Protein AF-A0AB38S7P3-F1 (afdb_monomer_lite)

Secondary structure (DSSP, 8-state):
--S--GGG-S-----SSHHHHHHHHHTTS-S-----THHHHH-TTT---S--------------SS---SSS------HHHHTT--

pLDDT: mean 85.55, std 13.19, range [46.41, 97.88]

Radius of gyration: 19.08 Å; chains: 1; bounding box: 43×28×53 Å

Foldseek 3Di:
DQQDDPVVDPDDDDDPDQVVVLVCQQVVVDPDDDHDPVSCVVCVVRDDDPDDRDDDDDDDDDDDPDDPDDVDDDDDDPVVVVVPDD

Sequence (86 aa):
MGYIDPKAWNKLNFETTKPVVEKKLLEGVYDAGVAYSRSALEHPDKLEIVREIGEVVTTWLLYGPRPRYSDTIIASPYPELHDVLP

Structure (mmCIF, N/CA/C/O backbone):
data_AF-A0AB38S7P3-F1
#
_entry.id   AF-A0AB38S7P3-F1
#
loop_
_atom_site.group_PDB
_atom_site.id
_atom_site.type_symbol
_atom_site.label_atom_id
_atom_site.label_alt_id
_atom_site.label_comp_id
_atom_site.label_asym_id
_atom_site.label_entity_id
_atom_site.label_seq_id
_atom_site.pdbx_PDB_ins_code
_atom_site.Cartn_x
_atom_site.Cartn_y
_atom_site.Cartn_z
_atom_site.occupancy
_atom_site.B_iso_or_equiv
_atom_site.auth_seq_id
_atom_site.auth_comp_id
_atom_site.auth_asym_id
_atom_site.auth_atom_id
_atom_site.pdbx_PDB_model_num
ATOM 1 N N . MET A 1 1 ? -14.051 11.281 -4.184 1.00 55.66 1 MET A N 1
ATOM 2 C CA . MET A 1 1 ? -13.756 10.148 -3.279 1.00 55.66 1 MET A CA 1
ATOM 3 C C . MET A 1 1 ? -14.399 8.909 -3.872 1.00 55.66 1 MET A C 1
ATOM 5 O O . MET A 1 1 ? -15.610 8.802 -3.791 1.00 55.66 1 MET A O 1
ATOM 9 N N . GLY A 1 2 ? -13.644 8.060 -4.573 1.00 67.75 2 GLY A N 1
ATOM 10 C CA . GLY A 1 2 ? -14.235 6.945 -5.335 1.00 67.75 2 GLY A CA 1
ATOM 11 C C . GLY A 1 2 ? -14.295 5.608 -4.593 1.00 67.75 2 GLY A C 1
ATOM 12 O O . GLY A 1 2 ? -15.063 4.739 -4.974 1.00 67.75 2 GLY A O 1
ATOM 13 N N . TYR A 1 3 ? -13.495 5.441 -3.538 1.00 74.44 3 TYR A N 1
ATOM 14 C CA . TYR A 1 3 ? -13.202 4.121 -2.964 1.00 74.44 3 TYR A CA 1
ATOM 15 C C . TYR A 1 3 ? -13.745 3.897 -1.550 1.00 74.44 3 TYR A C 1
ATOM 17 O O . TYR A 1 3 ? -13.683 2.785 -1.036 1.00 74.44 3 TYR A O 1
ATOM 25 N N . ILE A 1 4 ? -14.268 4.946 -0.917 1.00 84.31 4 ILE A N 1
ATOM 26 C CA . ILE A 1 4 ? -14.823 4.890 0.435 1.00 84.31 4 ILE A CA 1
ATOM 27 C C . ILE A 1 4 ? -16.218 5.498 0.426 1.00 84.31 4 ILE A C 1
ATOM 29 O O . ILE A 1 4 ? -16.455 6.462 -0.302 1.00 84.31 4 ILE A O 1
ATOM 33 N N . ASP A 1 5 ? -17.109 4.961 1.255 1.00 88.25 5 ASP A N 1
ATOM 34 C CA . ASP A 1 5 ? -18.331 5.657 1.647 1.00 88.25 5 ASP A CA 1
ATOM 35 C C . ASP A 1 5 ? -18.000 6.584 2.829 1.00 88.25 5 ASP A C 1
ATOM 37 O O . ASP A 1 5 ? -17.713 6.086 3.920 1.00 88.25 5 ASP A O 1
ATOM 41 N N . PRO A 1 6 ? -18.016 7.920 2.656 1.00 88.38 6 PRO A N 1
ATOM 42 C CA . PRO A 1 6 ? -17.724 8.859 3.736 1.00 88.38 6 PRO A CA 1
ATOM 43 C C . PRO A 1 6 ? -18.689 8.739 4.918 1.00 88.38 6 PRO A C 1
ATOM 45 O O . PRO A 1 6 ? -18.317 9.084 6.034 1.00 88.38 6 PRO A O 1
ATOM 48 N N . LYS A 1 7 ? -19.919 8.260 4.687 1.00 91.38 7 LYS A N 1
ATOM 49 C CA . LYS A 1 7 ? -20.949 8.145 5.730 1.00 91.38 7 LYS A CA 1
ATOM 50 C C . LYS A 1 7 ? -20.704 6.975 6.681 1.00 91.38 7 LYS A C 1
ATOM 52 O O . LYS A 1 7 ? -21.295 6.951 7.754 1.00 91.38 7 LYS A O 1
ATOM 57 N N . ALA A 1 8 ? -19.838 6.033 6.308 1.00 89.56 8 ALA A N 1
ATOM 58 C CA . ALA A 1 8 ? -19.489 4.887 7.140 1.00 89.56 8 ALA A CA 1
ATOM 59 C C . ALA A 1 8 ? -18.498 5.230 8.272 1.00 89.56 8 ALA A C 1
ATOM 61 O O . ALA A 1 8 ? -18.218 4.372 9.105 1.00 89.56 8 ALA A O 1
ATOM 62 N N . TRP A 1 9 ? -17.960 6.458 8.317 1.00 91.19 9 TRP A N 1
ATOM 63 C CA . TRP A 1 9 ? -16.865 6.826 9.219 1.00 91.19 9 TRP A CA 1
ATOM 64 C C . TRP A 1 9 ? -17.154 8.113 9.990 1.00 91.19 9 TRP A C 1
ATOM 66 O O . TRP A 1 9 ? -17.557 9.123 9.419 1.00 91.19 9 TRP A O 1
ATOM 76 N N . ASN A 1 10 ? -16.850 8.107 11.290 1.00 94.12 10 ASN A N 1
ATOM 77 C CA . ASN A 1 10 ? -17.026 9.276 12.161 1.00 94.12 10 ASN A CA 1
ATOM 78 C C . ASN A 1 10 ? -16.015 10.397 11.871 1.00 94.12 10 ASN A C 1
ATOM 80 O O . ASN A 1 10 ? -16.285 11.569 12.132 1.00 94.12 10 ASN A O 1
ATOM 84 N N . LYS A 1 11 ? -14.829 10.041 11.365 1.00 94.75 11 LYS A N 1
ATOM 85 C CA . LYS A 1 11 ? -13.739 10.974 11.072 1.00 94.75 11 LYS A CA 1
ATOM 86 C C . LYS A 1 11 ? -12.962 10.505 9.852 1.00 94.75 11 LYS A C 1
ATOM 88 O O . LYS A 1 11 ? -12.581 9.343 9.763 1.00 94.75 11 LYS A O 1
ATOM 93 N N . LEU A 1 12 ? -12.676 11.438 8.950 1.00 94.31 12 LEU A N 1
ATOM 94 C CA . LEU A 1 12 ? -11.821 11.209 7.792 1.00 94.31 12 LEU A CA 1
ATOM 95 C C . LEU A 1 12 ? -10.502 11.952 7.985 1.00 94.31 12 LEU A C 1
ATOM 97 O O . LEU A 1 12 ? -10.489 13.167 8.181 1.00 94.31 12 LEU A O 1
ATOM 101 N N . ASN A 1 13 ? -9.397 11.213 7.924 1.00 93.94 13 ASN A N 1
ATOM 102 C CA . ASN A 1 13 ? -8.050 11.771 7.878 1.00 93.94 13 ASN A CA 1
ATOM 103 C C . ASN A 1 13 ? -7.522 11.607 6.451 1.00 93.94 13 ASN A C 1
ATOM 105 O O . ASN A 1 13 ? -7.583 10.512 5.893 1.00 93.94 13 ASN A O 1
ATOM 109 N N . PHE A 1 14 ? -7.019 12.687 5.859 1.00 93.38 14 PHE A N 1
ATOM 110 C CA . PHE A 1 14 ? -6.420 12.645 4.530 1.00 93.38 14 PHE A CA 1
ATOM 111 C C . PHE A 1 14 ? -4.910 12.582 4.650 1.00 93.38 14 PHE A C 1
ATOM 113 O O . PHE A 1 14 ? -4.305 13.402 5.335 1.00 93.38 14 PHE A O 1
ATOM 120 N N . GLU A 1 15 ? -4.322 11.632 3.938 1.00 95.06 15 GLU A N 1
ATOM 121 C CA . GLU A 1 15 ? -2.882 11.455 3.855 1.00 95.06 15 GLU A CA 1
ATOM 122 C C . GLU A 1 15 ? -2.422 11.565 2.411 1.00 95.06 15 GLU A C 1
ATOM 124 O O . GLU A 1 15 ? -3.152 11.232 1.474 1.00 95.06 15 GLU A O 1
ATOM 129 N N . THR A 1 16 ? -1.184 12.013 2.237 1.00 92.19 16 THR A N 1
ATOM 130 C CA . THR A 1 16 ? -0.611 12.262 0.912 1.00 92.19 16 THR A CA 1
ATOM 131 C C . THR A 1 16 ? -0.432 10.973 0.111 1.00 92.19 16 THR A C 1
ATOM 133 O O . THR A 1 16 ? -0.575 10.983 -1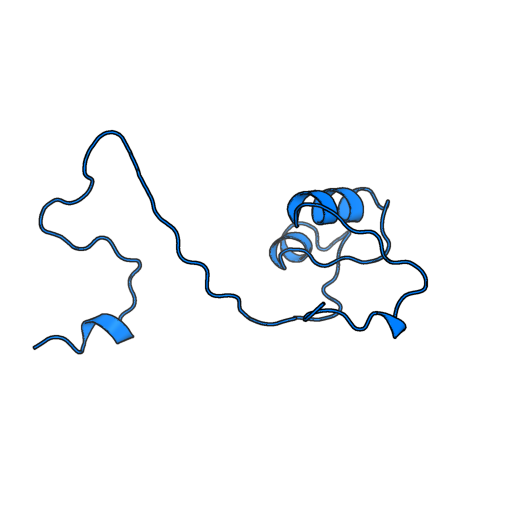.110 1.00 92.19 16 THR A O 1
ATOM 136 N N . THR A 1 17 ? -0.095 9.856 0.767 1.00 93.25 17 THR A N 1
ATOM 137 C CA . THR A 1 17 ? 0.229 8.594 0.086 1.00 93.25 17 THR A CA 1
ATOM 138 C C . THR A 1 17 ? -0.216 7.367 0.888 1.00 93.25 17 THR A C 1
ATOM 140 O O . THR A 1 17 ? -0.280 7.392 2.118 1.00 93.25 17 THR A O 1
ATOM 143 N N . LYS A 1 18 ? -0.475 6.252 0.187 1.00 92.31 18 LYS A N 1
ATOM 144 C CA . LYS A 1 18 ? -0.830 4.961 0.809 1.00 92.31 18 LYS A CA 1
ATOM 145 C C . LYS A 1 18 ? 0.224 4.451 1.813 1.00 92.31 18 LYS A C 1
ATOM 147 O O . LYS A 1 18 ? -0.194 3.983 2.866 1.00 92.31 18 LYS A O 1
ATOM 152 N N . PRO A 1 19 ? 1.549 4.578 1.577 1.00 95.12 19 PRO A N 1
ATOM 153 C CA . PRO A 1 19 ? 2.555 4.183 2.569 1.00 95.12 19 PRO A CA 1
ATOM 154 C C . PRO A 1 19 ? 2.462 4.922 3.912 1.00 95.12 19 PRO A C 1
ATOM 156 O O . PRO A 1 19 ? 2.781 4.346 4.949 1.00 95.12 19 PRO A O 1
ATOM 159 N N . VAL A 1 20 ? 2.010 6.183 3.927 1.00 97.00 20 VAL A N 1
ATOM 160 C CA . VAL A 1 20 ? 1.796 6.910 5.193 1.00 97.00 20 VAL A CA 1
ATOM 161 C C . VAL A 1 20 ? 0.604 6.329 5.954 1.00 97.00 20 VAL A C 1
ATOM 163 O O . VAL A 1 20 ? 0.690 6.145 7.167 1.00 97.00 20 VAL A O 1
ATOM 166 N N . VAL A 1 21 ? -0.481 5.998 5.246 1.00 96.56 21 VAL A N 1
ATOM 167 C CA . VAL A 1 21 ? -1.648 5.317 5.830 1.00 96.56 21 VAL A CA 1
ATOM 168 C C . VAL A 1 21 ? -1.242 3.955 6.393 1.00 96.56 21 VAL A C 1
ATOM 170 O O . VAL A 1 21 ? -1.531 3.672 7.549 1.00 96.56 21 VAL A O 1
ATOM 173 N N . GLU A 1 22 ? -0.518 3.151 5.612 1.00 96.94 22 GLU A N 1
ATOM 174 C CA . GLU A 1 22 ? 0.003 1.836 6.009 1.00 96.94 22 GLU A CA 1
ATOM 175 C C . GLU A 1 22 ? 0.819 1.903 7.305 1.00 96.94 22 GLU A C 1
ATOM 177 O O . GLU A 1 22 ? 0.516 1.192 8.262 1.00 96.94 22 GLU A O 1
ATOM 182 N N . LYS A 1 23 ? 1.800 2.810 7.377 1.00 97.38 23 LYS A N 1
ATOM 183 C CA . LYS A 1 23 ? 2.610 3.000 8.586 1.00 97.38 23 LYS A CA 1
ATOM 184 C C . LYS A 1 23 ? 1.740 3.292 9.814 1.00 97.38 23 LYS A C 1
ATOM 186 O O . LYS A 1 23 ? 1.929 2.680 10.859 1.00 97.38 23 LYS A O 1
ATOM 191 N N . LYS A 1 24 ? 0.774 4.204 9.684 1.00 97.69 24 LYS A N 1
ATOM 192 C CA . LYS A 1 24 ? -0.099 4.614 10.793 1.00 97.69 24 LYS A CA 1
ATOM 193 C C . LYS A 1 24 ? -1.094 3.529 11.213 1.00 97.69 24 LYS A C 1
ATOM 195 O O . LYS A 1 24 ? -1.448 3.481 12.387 1.00 97.69 24 LYS A O 1
ATOM 200 N N . LEU A 1 25 ? -1.511 2.649 10.299 1.00 97.75 25 LEU A N 1
ATOM 201 C CA . LEU A 1 25 ? -2.285 1.449 10.640 1.00 97.75 25 LEU A CA 1
ATOM 202 C C . LEU A 1 25 ? -1.441 0.475 11.470 1.00 97.75 25 LEU A C 1
ATOM 204 O O . LEU A 1 25 ? -1.870 0.039 12.532 1.00 97.75 25 LEU A O 1
ATOM 208 N N . LEU A 1 26 ? -0.208 0.195 11.036 1.00 97.75 26 LEU A N 1
ATOM 209 C CA . LEU A 1 26 ? 0.707 -0.711 11.746 1.00 97.75 26 LEU A CA 1
ATOM 210 C C . LEU A 1 26 ? 1.127 -0.193 13.130 1.00 97.75 26 LEU A C 1
ATOM 212 O O . LEU A 1 26 ? 1.426 -0.989 14.021 1.00 97.75 26 LEU A O 1
ATOM 216 N N . GLU A 1 27 ? 1.157 1.128 13.309 1.00 97.44 27 GLU A N 1
ATOM 217 C CA . GLU A 1 27 ? 1.415 1.798 14.590 1.00 97.44 27 GLU A CA 1
ATOM 218 C C . GLU A 1 27 ? 0.160 1.909 15.480 1.00 97.44 27 GLU A C 1
ATOM 220 O O . GLU A 1 27 ? 0.262 2.380 16.612 1.00 97.44 27 GLU A O 1
ATOM 225 N N . GLY A 1 28 ? -1.018 1.497 14.994 1.00 97.06 28 GLY A N 1
ATOM 226 C CA . GLY A 1 28 ? -2.284 1.596 15.730 1.00 97.06 28 GLY A CA 1
ATOM 227 C C . GLY A 1 28 ? -2.808 3.028 15.888 1.00 97.06 28 GLY A C 1
ATOM 228 O O . GLY A 1 28 ? -3.630 3.298 16.757 1.00 97.06 28 GLY A O 1
ATOM 229 N N . VAL A 1 29 ? -2.326 3.968 15.070 1.00 97.69 29 VAL A N 1
ATOM 230 C CA . VAL A 1 29 ? -2.771 5.373 15.076 1.00 97.69 29 VAL A CA 1
ATOM 231 C C . VAL A 1 29 ? -4.132 5.525 14.391 1.00 97.69 29 VAL A C 1
ATOM 233 O O . VAL A 1 29 ? -4.887 6.442 14.720 1.00 97.69 29 VAL A O 1
ATOM 236 N N . TYR A 1 30 ? -4.442 4.648 13.432 1.00 96.94 30 TYR A N 1
ATOM 237 C CA . TYR A 1 30 ? -5.721 4.605 12.726 1.00 96.94 30 TYR A CA 1
ATOM 238 C C . TYR A 1 30 ? -6.404 3.255 12.891 1.00 96.94 30 TYR A C 1
ATOM 240 O O . TYR A 1 30 ? -5.754 2.221 12.792 1.00 96.94 30 TYR A O 1
ATOM 248 N N . ASP A 1 31 ? -7.727 3.293 13.045 1.00 95.75 31 ASP A N 1
ATOM 249 C CA . ASP A 1 31 ? -8.557 2.090 13.149 1.00 95.75 31 ASP A CA 1
ATOM 250 C C . ASP A 1 31 ? -8.770 1.417 11.782 1.00 95.75 31 ASP A C 1
ATOM 252 O O . ASP A 1 31 ? -8.919 0.204 11.688 1.00 95.75 31 ASP A O 1
ATOM 256 N N . ALA A 1 32 ? -8.803 2.211 10.705 1.00 95.00 32 ALA A N 1
ATOM 257 C CA . ALA A 1 32 ? -9.007 1.743 9.338 1.00 95.00 32 ALA A CA 1
ATOM 258 C C . ALA A 1 32 ? -8.377 2.700 8.318 1.00 95.00 32 ALA A C 1
ATOM 260 O O . ALA A 1 32 ? -8.220 3.899 8.564 1.00 95.00 32 ALA A O 1
ATOM 261 N N . GLY A 1 33 ? -8.027 2.178 7.141 1.00 94.69 33 GLY A N 1
ATOM 262 C CA . GLY A 1 33 ? -7.420 2.974 6.082 1.00 94.69 33 GLY A CA 1
ATOM 263 C C . GLY A 1 33 ? -7.347 2.245 4.745 1.00 94.69 33 GLY A C 1
ATOM 264 O O . GLY A 1 33 ? -7.437 1.024 4.672 1.00 94.69 33 GLY A O 1
ATOM 265 N N . VAL A 1 34 ? -7.178 3.014 3.668 1.00 93.31 34 VAL A N 1
ATOM 266 C CA . VAL A 1 34 ? -6.978 2.473 2.318 1.00 93.31 34 VAL A CA 1
ATOM 267 C C . VAL A 1 34 ? -5.480 2.309 2.067 1.00 93.31 34 VAL A C 1
ATOM 269 O O . VAL A 1 34 ? -4.767 3.292 1.860 1.00 93.31 34 VAL A O 1
ATOM 272 N N . ALA A 1 35 ? -5.013 1.064 2.057 1.00 93.12 35 ALA A N 1
ATOM 273 C CA . ALA A 1 35 ? -3.615 0.697 1.836 1.00 93.12 35 ALA A CA 1
ATOM 274 C C . ALA A 1 35 ? -3.484 -0.368 0.731 1.00 93.12 35 ALA A C 1
ATOM 276 O O . ALA A 1 35 ? -4.464 -0.737 0.082 1.00 93.12 35 ALA A O 1
ATOM 277 N N . TYR A 1 36 ? -2.259 -0.822 0.463 1.00 92.88 36 TYR A N 1
ATOM 278 C CA . TYR A 1 36 ? -2.028 -1.967 -0.418 1.00 92.88 36 TYR A CA 1
ATOM 279 C C . TYR A 1 36 ? -2.355 -3.267 0.319 1.00 92.88 36 TYR A C 1
ATOM 281 O O . TYR A 1 36 ? -1.892 -3.454 1.442 1.00 92.88 36 TYR A O 1
ATOM 289 N N . SER A 1 37 ? -3.063 -4.194 -0.337 1.00 92.81 37 SER A N 1
ATOM 290 C CA . SER A 1 37 ? -3.436 -5.497 0.241 1.00 92.81 37 SER A CA 1
ATOM 291 C C . SER A 1 37 ? -2.232 -6.285 0.769 1.00 92.81 37 SER A C 1
ATOM 293 O O . SER A 1 37 ? -2.360 -7.007 1.753 1.00 92.81 37 SER A O 1
ATOM 295 N N . ARG A 1 38 ? -1.040 -6.081 0.179 1.00 94.12 38 ARG A N 1
ATOM 296 C CA . ARG A 1 38 ? 0.219 -6.686 0.646 1.00 94.12 38 ARG A CA 1
ATOM 297 C C . ARG A 1 38 ? 0.493 -6.443 2.132 1.00 94.12 38 ARG A C 1
ATOM 299 O O . ARG A 1 38 ? 1.059 -7.311 2.771 1.00 94.12 38 ARG A O 1
ATOM 306 N N . SER A 1 39 ? 0.066 -5.306 2.686 1.00 95.31 39 SER A N 1
ATOM 307 C CA . SER A 1 39 ? 0.356 -4.953 4.078 1.00 95.31 39 SER A CA 1
ATOM 308 C C . SER A 1 39 ? -0.294 -5.926 5.065 1.00 95.31 39 SER A C 1
ATOM 310 O O . SER A 1 39 ? 0.346 -6.372 6.009 1.00 95.31 39 SER A O 1
ATOM 312 N N . ALA A 1 40 ? -1.540 -6.334 4.801 1.00 96.12 40 ALA A N 1
ATOM 313 C CA . ALA A 1 40 ? -2.226 -7.341 5.609 1.00 96.12 40 ALA A CA 1
ATOM 314 C C . ALA A 1 40 ? -1.657 -8.752 5.401 1.00 96.12 40 ALA A C 1
ATOM 316 O O . ALA A 1 40 ? -1.637 -9.549 6.330 1.00 96.12 40 ALA A O 1
ATOM 317 N N . LEU A 1 41 ? -1.148 -9.055 4.202 1.00 95.44 41 LEU A N 1
ATOM 318 C CA . LEU A 1 41 ? -0.476 -10.330 3.927 1.00 95.44 41 LEU A CA 1
ATOM 319 C C . LEU A 1 41 ? 0.893 -10.427 4.625 1.00 95.44 41 LEU A C 1
ATOM 321 O O . LEU A 1 41 ? 1.269 -11.501 5.083 1.00 95.44 41 LEU A O 1
ATOM 325 N N . GLU A 1 42 ? 1.630 -9.316 4.708 1.00 97.56 42 GLU A N 1
ATOM 326 C CA . GLU A 1 42 ? 2.932 -9.216 5.385 1.00 97.56 42 GLU A CA 1
ATOM 327 C C . GLU A 1 42 ? 2.785 -9.121 6.920 1.00 97.56 42 GLU A C 1
ATOM 329 O O . GLU A 1 42 ? 3.688 -9.538 7.649 1.00 97.56 42 GLU A O 1
ATOM 334 N N . HIS A 1 43 ? 1.649 -8.614 7.419 1.00 97.44 43 HIS A N 1
ATOM 335 C CA . HIS A 1 43 ? 1.368 -8.403 8.848 1.00 97.44 43 HIS A CA 1
ATOM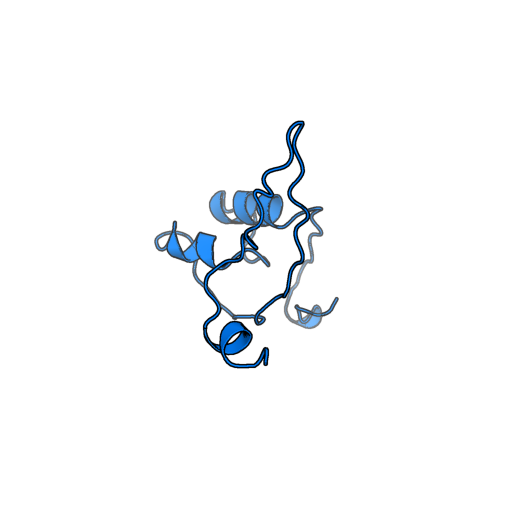 336 C C . HIS A 1 43 ? -0.014 -8.941 9.282 1.00 97.44 43 HIS A C 1
ATOM 338 O O . HIS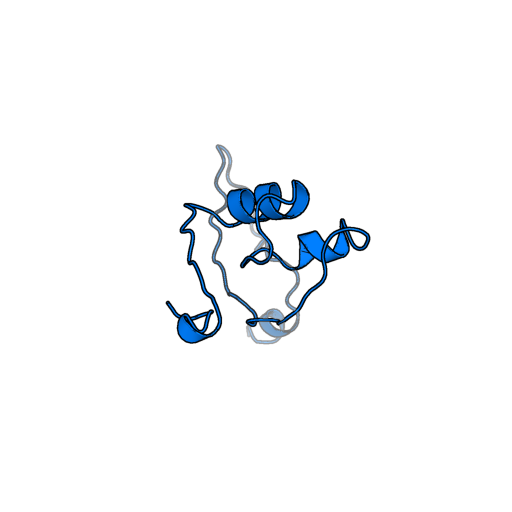 A 1 43 ? -0.846 -8.173 9.785 1.00 97.44 43 HIS A O 1
ATOM 344 N N . PRO A 1 44 ? -0.280 -10.251 9.118 1.00 97.19 44 PRO A N 1
ATOM 345 C CA . PRO A 1 44 ? -1.599 -10.837 9.376 1.00 97.19 44 PRO A CA 1
ATOM 346 C C . PRO A 1 44 ? -1.985 -10.851 10.862 1.00 97.19 44 PRO A C 1
ATOM 348 O O . PRO A 1 44 ? -3.149 -11.042 11.196 1.00 97.19 44 PRO A O 1
ATOM 351 N N . ASP A 1 45 ? -1.022 -10.653 11.766 1.00 97.44 45 ASP A N 1
ATOM 352 C CA . ASP A 1 45 ? -1.245 -10.518 13.208 1.00 97.44 45 ASP A CA 1
ATOM 353 C C . ASP A 1 45 ? -1.760 -9.127 13.613 1.00 97.44 45 ASP A C 1
ATOM 355 O O . ASP A 1 45 ? -2.221 -8.950 14.741 1.00 97.44 45 ASP A O 1
ATOM 359 N N . LYS A 1 46 ? -1.679 -8.138 12.713 1.00 97.25 46 LYS A N 1
ATOM 360 C CA . LYS A 1 46 ? -2.017 -6.735 13.002 1.00 97.25 46 LYS A CA 1
ATOM 361 C C . LYS A 1 46 ? -3.118 -6.175 12.125 1.00 97.25 46 LYS A C 1
ATOM 363 O O . LYS A 1 46 ? -3.850 -5.296 12.569 1.00 97.25 46 LYS A O 1
ATOM 368 N N . LEU A 1 47 ? -3.182 -6.620 10.875 1.00 97.88 47 LEU A N 1
ATOM 369 C CA . LEU A 1 47 ? -4.053 -6.044 9.865 1.00 97.88 47 LEU A CA 1
ATOM 370 C C . LEU A 1 47 ? -4.912 -7.125 9.222 1.00 97.88 47 LEU A C 1
ATOM 372 O O . LEU A 1 47 ? -4.438 -8.209 8.895 1.00 97.88 47 LEU A O 1
ATOM 376 N N . GLU A 1 48 ? -6.162 -6.770 8.951 1.00 96.94 48 GLU A N 1
ATOM 377 C CA . GLU A 1 48 ? -7.088 -7.574 8.162 1.00 96.94 48 GLU A CA 1
ATOM 378 C C . GLU A 1 48 ? -7.637 -6.769 6.979 1.00 96.94 48 GLU A C 1
ATOM 380 O O . GLU A 1 48 ? -7.703 -5.535 7.004 1.00 96.94 48 GLU A O 1
ATOM 385 N N . ILE A 1 49 ? -8.043 -7.469 5.920 1.00 95.56 49 ILE A N 1
ATOM 386 C CA . ILE A 1 49 ? -8.694 -6.846 4.765 1.00 95.56 49 ILE A CA 1
ATOM 387 C C . ILE A 1 49 ? -10.204 -6.872 4.995 1.00 95.56 49 ILE A C 1
ATOM 389 O O . ILE A 1 49 ? -10.847 -7.902 4.822 1.00 95.56 49 ILE A O 1
ATOM 393 N N . VAL A 1 50 ? -10.779 -5.716 5.330 1.00 93.62 50 VAL A N 1
ATOM 394 C CA . VAL A 1 50 ? -12.239 -5.565 5.489 1.00 93.62 50 VAL A CA 1
ATOM 395 C C . VAL A 1 50 ? -12.955 -5.557 4.137 1.00 93.62 50 VAL A C 1
ATOM 397 O O . VAL A 1 50 ? -14.067 -6.063 3.998 1.00 93.62 50 VAL A O 1
ATOM 400 N N . ARG A 1 51 ? -12.336 -4.942 3.126 1.00 91.38 51 ARG A N 1
ATOM 401 C CA . ARG A 1 51 ? -12.911 -4.819 1.787 1.00 91.38 51 ARG A CA 1
ATOM 402 C C . ARG A 1 51 ? -11.828 -4.667 0.736 1.00 91.38 51 ARG A C 1
ATOM 404 O O . ARG A 1 51 ? -10.974 -3.789 0.838 1.00 91.38 51 ARG A O 1
ATOM 411 N N . GLU A 1 52 ? -11.957 -5.445 -0.328 1.00 91.00 52 GLU A N 1
ATOM 412 C CA . GLU A 1 52 ? -11.198 -5.238 -1.551 1.00 91.00 52 GLU A CA 1
ATOM 413 C C . GLU A 1 52 ? -11.906 -4.220 -2.456 1.00 91.00 52 GLU A C 1
ATOM 415 O O . GLU A 1 52 ? -13.124 -4.252 -2.647 1.00 91.00 52 GLU A O 1
ATOM 420 N N . ILE A 1 53 ? -11.139 -3.258 -2.963 1.00 86.12 53 ILE A N 1
ATOM 421 C CA . ILE A 1 53 ? -11.653 -2.130 -3.752 1.00 86.12 53 ILE A CA 1
ATOM 422 C C . ILE A 1 53 ? -11.547 -2.413 -5.264 1.00 86.12 53 ILE A C 1
ATOM 424 O O . ILE A 1 53 ? -12.283 -1.814 -6.046 1.00 86.12 53 ILE A O 1
ATOM 428 N N . GLY A 1 54 ? -10.692 -3.362 -5.658 1.00 82.00 54 GLY A N 1
ATOM 429 C CA . GLY A 1 54 ? -10.466 -3.792 -7.038 1.00 82.00 54 GLY A CA 1
ATOM 430 C C . GLY A 1 54 ? -9.064 -3.465 -7.556 1.00 82.00 54 GLY A C 1
ATOM 431 O O . GLY A 1 54 ? -8.258 -2.812 -6.885 1.00 82.00 54 GLY A O 1
ATOM 432 N N . GLU A 1 55 ? -8.782 -3.930 -8.771 1.00 80.38 55 GLU A N 1
ATOM 433 C CA . GLU A 1 55 ? -7.494 -3.749 -9.436 1.00 80.38 55 GLU A CA 1
ATOM 434 C C . GLU A 1 55 ? -7.326 -2.329 -9.988 1.00 80.38 55 GLU A C 1
ATOM 436 O O . GLU A 1 55 ? -8.253 -1.722 -10.527 1.00 80.38 55 GLU A O 1
ATOM 441 N N . VAL A 1 56 ? -6.108 -1.795 -9.871 1.00 79.06 56 VAL A N 1
ATOM 442 C CA . VAL A 1 56 ? -5.735 -0.500 -10.446 1.00 79.06 56 VAL A CA 1
ATOM 443 C C . VAL A 1 56 ? -4.610 -0.720 -11.444 1.00 79.06 56 VAL A C 1
ATOM 445 O O . VAL A 1 56 ? -3.509 -1.123 -11.070 1.00 79.06 56 VAL A O 1
ATOM 448 N N . VAL A 1 57 ? -4.862 -0.39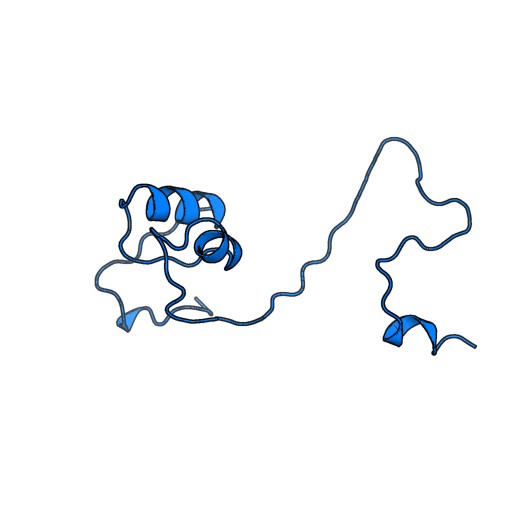3 -12.710 1.00 82.25 57 VAL A N 1
ATOM 449 C CA . VAL A 1 57 ? -3.831 -0.419 -13.751 1.00 82.25 57 VAL A CA 1
ATOM 450 C C . VAL A 1 57 ? -2.938 0.809 -13.592 1.00 82.25 57 VAL A C 1
ATOM 452 O O . VAL A 1 57 ? -3.413 1.943 -13.620 1.00 82.25 57 VAL A O 1
ATOM 455 N N . THR A 1 58 ? -1.636 0.585 -13.407 1.00 83.88 58 THR A N 1
ATOM 456 C CA . THR A 1 58 ? -0.631 1.654 -13.318 1.00 83.88 58 THR A CA 1
ATOM 457 C C . THR A 1 58 ? 0.423 1.467 -14.399 1.00 83.88 58 THR A C 1
ATOM 459 O O . THR A 1 58 ? 1.038 0.406 -14.492 1.00 83.88 58 THR A O 1
ATOM 462 N N . THR A 1 59 ? 0.666 2.513 -15.186 1.00 86.38 59 THR A N 1
ATOM 463 C CA . THR A 1 59 ? 1.748 2.542 -16.176 1.00 86.38 59 THR A CA 1
ATOM 464 C C . THR A 1 59 ? 3.030 3.045 -15.526 1.00 86.38 59 THR A C 1
ATOM 466 O O . THR A 1 59 ? 3.032 4.093 -14.881 1.00 86.38 59 THR A O 1
ATOM 469 N N . TRP A 1 60 ? 4.133 2.329 -15.739 1.00 83.62 60 TRP A N 1
ATOM 470 C CA . TRP A 1 60 ? 5.455 2.709 -15.247 1.00 83.62 60 TRP A CA 1
ATOM 471 C C . TRP A 1 60 ? 6.381 3.044 -16.413 1.00 83.62 60 TRP A C 1
ATOM 473 O O . TRP A 1 60 ? 6.440 2.311 -17.397 1.00 83.62 60 TRP A O 1
ATOM 483 N N . LEU A 1 61 ? 7.140 4.131 -16.280 1.00 83.00 61 LEU A N 1
ATOM 484 C CA . LEU A 1 61 ? 8.264 4.438 -17.159 1.00 83.00 61 LEU A CA 1
ATOM 485 C C . LEU A 1 61 ? 9.553 4.142 -16.402 1.00 83.00 61 LEU A C 1
ATOM 487 O O . LEU A 1 61 ? 9.882 4.825 -15.432 1.00 83.00 6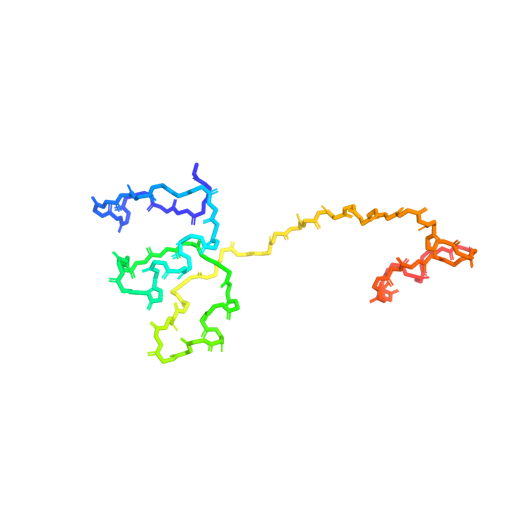1 LEU A O 1
ATOM 491 N N . LEU A 1 62 ? 10.281 3.121 -16.843 1.00 81.19 62 LEU A N 1
ATOM 492 C CA . LEU A 1 62 ? 11.601 2.820 -16.309 1.00 81.19 62 LEU A CA 1
ATOM 493 C C . LEU A 1 62 ? 12.655 3.527 -17.161 1.00 81.19 62 LEU A C 1
ATOM 495 O O . LEU A 1 62 ? 12.760 3.274 -18.359 1.00 81.19 62 LEU A O 1
ATOM 499 N N . TYR A 1 63 ? 13.442 4.400 -16.541 1.00 84.31 63 TYR A N 1
ATOM 500 C CA . TYR A 1 63 ? 14.506 5.141 -17.211 1.00 84.31 63 TYR A CA 1
ATOM 501 C C . TYR A 1 63 ? 15.847 4.916 -16.512 1.00 84.31 63 TYR A C 1
ATOM 503 O O . TYR A 1 63 ? 15.920 4.629 -15.318 1.00 84.31 63 TYR A O 1
ATOM 511 N N . GLY A 1 64 ? 16.926 5.040 -17.276 1.00 88.12 64 GLY A N 1
ATOM 512 C CA . GLY A 1 64 ? 18.292 4.892 -16.793 1.00 88.12 64 GLY A CA 1
ATOM 513 C C . GLY A 1 64 ? 19.283 5.455 -17.810 1.00 88.12 64 GLY A C 1
ATOM 514 O O . GLY A 1 64 ? 18.900 5.751 -18.942 1.00 88.12 64 GLY A O 1
ATOM 515 N N . PRO A 1 65 ? 20.565 5.603 -17.442 1.00 91.69 65 PRO A N 1
ATOM 516 C CA . PRO A 1 65 ? 21.562 6.257 -18.293 1.00 91.69 65 PRO A CA 1
ATOM 517 C C . PRO A 1 65 ? 21.946 5.442 -19.536 1.00 91.69 65 PRO A C 1
ATOM 519 O O . PRO A 1 65 ? 22.664 5.938 -20.398 1.00 91.69 65 PRO A O 1
ATOM 522 N N . ARG A 1 66 ? 21.521 4.177 -19.620 1.00 88.69 66 ARG A N 1
ATOM 523 C CA . ARG A 1 66 ? 21.798 3.283 -20.745 1.00 88.69 66 ARG A CA 1
ATOM 524 C C . ARG A 1 66 ? 20.491 2.677 -21.250 1.00 88.69 66 ARG A C 1
ATOM 526 O O . ARG A 1 66 ? 19.717 2.194 -20.418 1.00 88.69 66 ARG A O 1
ATOM 533 N N . PRO A 1 67 ? 20.261 2.641 -22.574 1.00 83.38 67 PRO A N 1
ATOM 534 C CA . PRO A 1 67 ? 19.164 1.873 -23.143 1.00 83.38 67 PRO A CA 1
ATOM 535 C C . PRO A 1 67 ? 19.266 0.408 -22.716 1.00 83.38 67 PRO A C 1
ATOM 537 O O . PRO A 1 67 ? 20.340 -0.191 -22.759 1.00 83.38 67 PRO A O 1
ATOM 540 N N . ARG A 1 68 ? 18.141 -0.166 -22.285 1.00 77.50 68 ARG A N 1
ATOM 541 C CA . ARG A 1 68 ? 18.018 -1.611 -22.033 1.00 77.50 68 ARG A CA 1
ATOM 542 C C . ARG A 1 68 ? 17.534 -2.381 -23.259 1.00 77.50 68 ARG A C 1
ATOM 544 O O . ARG A 1 68 ? 17.579 -3.601 -23.243 1.00 77.50 68 ARG A O 1
ATOM 551 N N . TYR A 1 69 ? 17.080 -1.676 -24.294 1.00 80.88 69 TYR A N 1
ATOM 552 C CA . TYR A 1 69 ? 16.671 -2.282 -25.552 1.00 80.88 69 TYR A CA 1
ATOM 553 C C . TYR A 1 69 ? 17.892 -2.838 -26.292 1.00 80.88 69 TYR A C 1
ATOM 555 O O . TYR A 1 69 ? 18.839 -2.104 -26.569 1.00 80.88 69 TYR A O 1
ATOM 563 N N . SER A 1 70 ? 17.847 -4.130 -26.597 1.00 81.25 70 SER A N 1
ATOM 564 C CA . SER A 1 70 ? 18.828 -4.846 -27.417 1.00 81.25 70 SER A CA 1
ATOM 565 C C . SER A 1 70 ? 18.079 -5.699 -28.444 1.00 81.25 70 SER A C 1
ATOM 567 O O . SER A 1 70 ? 18.101 -6.927 -28.374 1.00 81.25 70 SER A O 1
ATOM 569 N N . ASP A 1 71 ? 17.292 -5.038 -29.296 1.00 80.31 71 ASP A N 1
ATOM 570 C CA . ASP A 1 71 ? 16.465 -5.653 -30.349 1.00 80.31 71 ASP A CA 1
ATOM 571 C C . ASP A 1 71 ? 15.398 -6.645 -29.854 1.00 80.31 71 ASP A C 1
ATOM 573 O O . ASP A 1 71 ? 14.800 -7.386 -30.626 1.00 80.31 71 ASP A O 1
ATOM 577 N N . THR A 1 72 ? 15.116 -6.640 -28.549 1.00 70.50 72 THR A N 1
ATOM 578 C CA . THR A 1 72 ? 14.106 -7.491 -27.910 1.00 70.50 72 THR A CA 1
ATOM 579 C C . THR A 1 72 ? 13.184 -6.631 -27.053 1.00 70.50 72 THR A C 1
ATOM 581 O O . THR A 1 72 ? 13.648 -5.797 -26.270 1.00 70.50 72 THR A O 1
ATOM 584 N N . ILE A 1 73 ? 11.871 -6.832 -27.187 1.00 71.81 73 ILE A N 1
ATOM 585 C CA . ILE A 1 73 ? 10.881 -6.231 -26.289 1.00 71.81 73 ILE A CA 1
ATOM 586 C C . ILE A 1 73 ? 11.057 -6.858 -24.904 1.00 71.81 73 ILE A C 1
ATOM 588 O O . ILE A 1 73 ? 10.914 -8.066 -24.739 1.00 71.81 73 ILE A O 1
ATOM 592 N N . ILE A 1 74 ? 11.355 -6.032 -23.900 1.00 73.00 74 ILE A N 1
ATOM 593 C CA . ILE A 1 74 ? 11.368 -6.455 -22.498 1.00 73.00 74 ILE A CA 1
ATOM 594 C C . ILE A 1 74 ? 9.987 -6.146 -21.927 1.00 73.00 74 ILE A C 1
ATOM 596 O O . ILE A 1 74 ? 9.711 -5.018 -21.520 1.00 73.00 74 ILE A O 1
ATOM 600 N N . ALA A 1 75 ? 9.121 -7.149 -21.924 1.00 72.56 75 ALA A N 1
ATOM 601 C CA . ALA A 1 75 ? 7.832 -7.119 -21.249 1.00 72.56 75 ALA A CA 1
ATOM 602 C C . ALA A 1 75 ? 7.801 -8.219 -20.181 1.00 72.56 75 ALA A C 1
ATOM 604 O O . ALA A 1 75 ? 8.538 -9.203 -20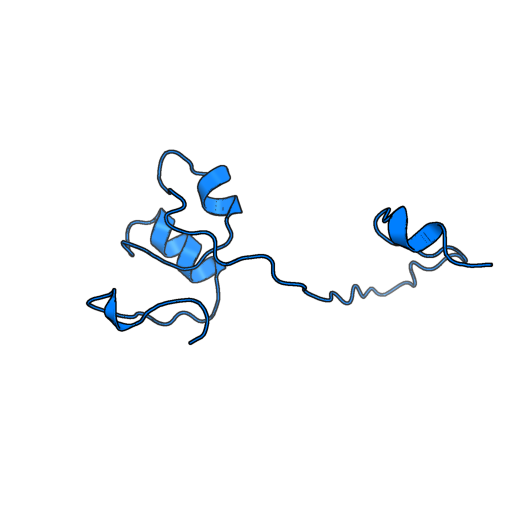.277 1.00 72.56 75 ALA A O 1
ATOM 605 N N . SER A 1 76 ? 6.940 -8.075 -19.171 1.00 67.38 76 SER A N 1
ATOM 606 C CA . SER A 1 76 ? 6.516 -9.263 -18.422 1.00 67.38 76 SER A CA 1
ATOM 607 C C . SER A 1 76 ? 5.870 -10.245 -19.403 1.00 67.38 76 SER A C 1
ATOM 609 O O . SER A 1 76 ? 5.198 -9.789 -20.331 1.00 67.38 76 SER A O 1
ATOM 611 N N . PRO A 1 77 ? 6.062 -11.564 -19.232 1.00 66.00 77 PRO A N 1
ATOM 612 C CA . PRO A 1 77 ? 5.415 -12.545 -20.088 1.00 66.00 77 PRO A CA 1
ATOM 613 C C . PRO A 1 77 ? 3.899 -12.408 -19.930 1.00 66.00 77 PRO A C 1
ATOM 615 O O . PRO A 1 77 ? 3.352 -12.743 -18.883 1.00 66.00 77 PRO A O 1
ATOM 618 N N . TYR A 1 78 ? 3.240 -11.906 -20.971 1.00 68.38 78 TYR A N 1
ATOM 619 C CA . TYR A 1 78 ? 1.785 -11.860 -21.088 1.00 68.38 78 TYR A CA 1
ATOM 620 C C . TYR A 1 78 ? 1.413 -12.686 -22.319 1.00 68.38 78 TYR A C 1
ATOM 622 O O . TYR A 1 78 ? 1.302 -12.122 -23.406 1.00 68.38 78 TYR A O 1
ATOM 630 N N . PRO A 1 79 ? 1.292 -14.023 -22.192 1.00 65.94 79 PRO A N 1
ATOM 631 C CA . PRO A 1 79 ? 1.100 -14.926 -23.333 1.00 65.94 79 PRO A CA 1
ATOM 632 C C . PRO A 1 79 ? -0.057 -14.495 -24.244 1.00 65.94 79 PRO A C 1
ATOM 634 O O . PRO A 1 79 ? 0.065 -14.477 -25.462 1.00 65.94 79 PRO A O 1
ATOM 637 N N . GLU A 1 80 ? -1.129 -14.003 -23.633 1.00 67.50 80 GLU A N 1
ATOM 638 C CA . GLU A 1 80 ? -2.323 -13.460 -24.283 1.00 67.50 80 GLU A CA 1
ATOM 639 C C . GLU A 1 80 ? -2.110 -12.196 -25.138 1.00 67.50 80 GLU A C 1
ATOM 641 O O . GLU A 1 80 ? -2.962 -11.867 -25.961 1.00 67.50 80 GLU A O 1
ATOM 646 N N . LEU A 1 81 ? -0.973 -11.506 -25.007 1.00 60.31 81 LEU A N 1
ATOM 647 C CA . LEU A 1 81 ? -0.568 -10.395 -25.880 1.00 60.31 81 LEU A CA 1
ATOM 648 C C . LEU A 1 81 ? 0.410 -10.822 -26.988 1.00 60.31 81 LEU A C 1
ATOM 650 O O . LEU A 1 81 ? 0.701 -10.022 -27.878 1.00 60.31 81 LEU A O 1
ATOM 654 N N . HIS A 1 82 ? 0.940 -12.048 -26.937 1.00 56.06 82 HIS A N 1
ATOM 655 C CA . HIS A 1 82 ? 1.993 -12.523 -27.839 1.00 56.06 82 HIS A CA 1
ATOM 656 C C . HIS A 1 82 ? 1.477 -13.409 -28.984 1.00 56.06 82 HIS A C 1
ATOM 658 O O . HIS A 1 82 ? 2.146 -13.490 -30.010 1.00 56.06 82 HIS A O 1
ATOM 664 N N . ASP A 1 83 ? 0.274 -13.980 -28.869 1.00 55.69 83 ASP A N 1
ATOM 665 C CA . ASP A 1 83 ? -0.335 -14.832 -29.908 1.00 55.69 83 ASP A CA 1
ATOM 666 C C . ASP A 1 83 ? -1.075 -14.050 -31.020 1.00 55.69 83 ASP A C 1
ATOM 668 O O . ASP A 1 83 ? -1.688 -14.650 -31.902 1.00 55.69 83 ASP A O 1
ATOM 672 N N . VAL A 1 84 ? -1.048 -12.708 -30.993 1.00 51.47 84 VAL A N 1
ATOM 673 C CA . VAL A 1 84 ? -1.873 -11.855 -31.881 1.00 51.47 84 VAL A CA 1
ATOM 674 C C . VAL A 1 84 ? -1.062 -10.945 -32.813 1.00 51.47 84 VAL A C 1
ATOM 676 O O . VAL A 1 84 ? -1.626 -10.051 -33.442 1.00 51.47 84 VAL A O 1
ATOM 679 N N . LEU A 1 85 ? 0.249 -11.149 -32.947 1.00 46.41 85 LEU A N 1
ATOM 680 C CA . LEU A 1 85 ? 1.026 -10.451 -33.975 1.00 46.41 85 LEU A CA 1
ATOM 681 C C . LEU A 1 85 ? 1.295 -11.397 -35.159 1.00 46.41 85 LEU A C 1
ATOM 683 O O . LEU A 1 85 ? 1.766 -12.508 -34.917 1.00 46.41 85 LEU A O 1
ATOM 687 N N . PRO A 1 86 ? 0.954 -10.998 -36.403 1.00 48.84 86 PRO A N 1
ATOM 688 C CA . PRO A 1 86 ? 1.220 -11.792 -37.603 1.00 48.84 86 PRO A CA 1
ATOM 689 C C . PRO A 1 86 ? 2.716 -11.973 -37.883 1.00 48.84 86 PRO A C 1
ATOM 691 O O . PRO A 1 86 ? 3.515 -11.098 -37.471 1.00 48.84 86 PRO A O 1
#